Protein AF-A0A455TW40-F1 (afdb_monomer)

Mean predicted aligned error: 4.89 Å

pLDDT: mean 91.18, std 11.17, range [46.22, 98.31]

Sequence (74 aa):
MNDFTTEIVQTLVTKGDLNELFRSHLEKAINTLLRTELTAFLDYEKYDRTGFNSGNSRNGSYFRSIKSKPNMVN

Foldseek 3Di:
DPPLVVVVVVCVVVVHDVVVVVLVVVLVVVVVVVQVVVCVVQVHHVPDPVSPPSPDDDDDDDDDWDADPPGIHD

Organism: Enterococcus faecium (NCBI:txid1352)

InterPro domains:
  IPR001207 Transposase, mutator type [PF00872] (10-69)

Solvent-accessible surface area (backbone atoms only — not comparable to full-atom values): 4710 Å² total; per-residue (Å²): 129,61,70,65,60,53,50,53,53,49,34,59,76,70,70,50,66,62,66,59,55,51,46,53,52,49,40,52,51,51,56,48,51,55,51,51,52,51,28,68,73,70,73,36,57,94,90,39,73,82,42,59,91,63,86,69,73,92,81,84,85,83,90,58,78,43,85,49,88,98,49,76,36,99

Secondary structure (DSSP, 8-state):
--HHHHHHHHHHHTT--HHHHHHHHHHHHHHHHHHHHHHHHHTS-TT-GGGTTSS----------EE-SSSEE-

Structure (mmCIF, N/CA/C/O backbone):
data_AF-A0A455TW40-F1
#
_entry.id   AF-A0A455TW40-F1
#
loop_
_atom_site.group_PDB
_atom_site.id
_atom_site.type_symbol
_atom_site.label_atom_id
_atom_site.label_alt_id
_atom_site.label_comp_id
_atom_site.label_asym_id
_atom_site.label_entity_id
_atom_site.label_seq_id
_atom_site.pdbx_PDB_ins_code
_atom_site.Cartn_x
_atom_site.Cartn_y
_atom_site.Cartn_z
_atom_site.occupancy
_atom_site.B_iso_or_equiv
_atom_site.auth_seq_id
_atom_site.auth_comp_id
_atom_site.auth_asym_id
_atom_site.auth_atom_id
_atom_site.pdbx_PDB_model_num
ATOM 1 N N . MET A 1 1 ? -15.691 -16.512 6.324 1.00 46.22 1 MET A N 1
ATOM 2 C CA . MET A 1 1 ? -15.983 -15.170 6.871 1.00 46.22 1 MET A CA 1
ATOM 3 C C . MET A 1 1 ? -14.806 -14.300 6.452 1.00 46.22 1 MET A C 1
ATOM 5 O O . MET A 1 1 ? -13.693 -14.765 6.632 1.00 46.22 1 MET A O 1
ATOM 9 N N . ASN A 1 2 ? -15.020 -13.175 5.762 1.00 61.19 2 ASN A N 1
ATOM 10 C CA . ASN A 1 2 ? -13.921 -12.287 5.342 1.00 61.19 2 ASN A CA 1
ATOM 11 C C . ASN A 1 2 ? -13.150 -11.829 6.594 1.00 61.19 2 ASN A C 1
ATOM 13 O O . ASN A 1 2 ? -13.804 -11.476 7.579 1.00 61.19 2 ASN A O 1
ATOM 17 N N . ASP A 1 3 ? -11.813 -11.824 6.543 1.00 84.38 3 ASP A N 1
ATOM 18 C CA . ASP A 1 3 ? -10.930 -11.304 7.600 1.00 84.38 3 ASP A CA 1
ATOM 19 C C . ASP A 1 3 ? -11.427 -9.952 8.135 1.00 84.38 3 ASP A C 1
ATOM 21 O O . ASP A 1 3 ? -11.456 -9.734 9.342 1.00 84.38 3 ASP A O 1
ATOM 25 N N . PHE A 1 4 ? -11.970 -9.096 7.263 1.00 90.56 4 PHE A N 1
ATOM 26 C CA . PHE A 1 4 ? -12.502 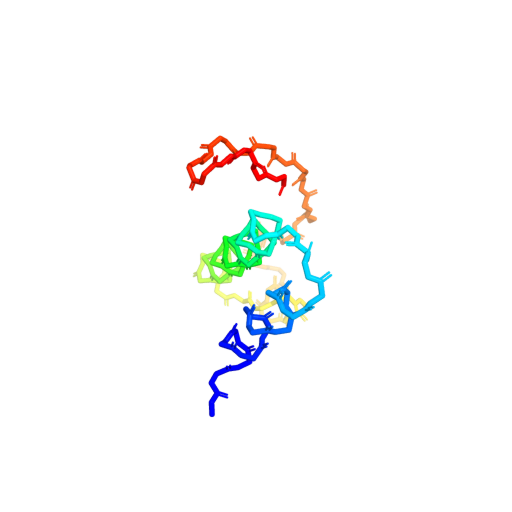-7.792 7.651 1.00 90.56 4 PHE A CA 1
ATOM 27 C C . PHE A 1 4 ? -13.691 -7.849 8.624 1.00 90.56 4 PHE A C 1
ATOM 29 O O . PHE A 1 4 ? -13.782 -7.046 9.548 1.00 90.56 4 PHE A O 1
ATOM 36 N N . THR A 1 5 ? -14.619 -8.798 8.456 1.00 93.69 5 THR A N 1
ATOM 37 C CA . THR A 1 5 ? -15.756 -8.937 9.383 1.00 93.69 5 THR A CA 1
ATOM 38 C C . THR A 1 5 ? -15.277 -9.405 10.755 1.00 93.69 5 THR A C 1
ATOM 40 O O . THR A 1 5 ? -15.768 -8.917 11.771 1.00 93.69 5 THR A O 1
ATOM 43 N N . THR A 1 6 ? -14.291 -10.305 10.788 1.00 95.19 6 THR A N 1
ATOM 44 C CA . THR A 1 6 ? -13.642 -10.742 12.030 1.00 95.19 6 THR A CA 1
ATOM 45 C C . THR A 1 6 ? -12.935 -9.578 12.719 1.00 95.19 6 THR A C 1
ATOM 47 O O . THR A 1 6 ? -13.101 -9.395 13.922 1.00 95.19 6 THR A O 1
ATOM 50 N N . GLU A 1 7 ? -12.203 -8.755 11.968 1.00 95.56 7 GLU A N 1
ATOM 51 C CA . GLU A 1 7 ? -11.526 -7.567 12.494 1.00 95.56 7 GLU A CA 1
ATOM 52 C C . GLU A 1 7 ? -12.515 -6.543 13.063 1.00 95.56 7 GLU A C 1
ATOM 54 O O . GLU A 1 7 ? -12.302 -6.063 14.172 1.00 95.56 7 GLU A O 1
ATOM 59 N N . ILE A 1 8 ? -13.642 -6.278 12.389 1.00 95.75 8 ILE A N 1
ATOM 60 C CA . ILE A 1 8 ? -14.701 -5.405 12.928 1.00 95.75 8 ILE A CA 1
ATOM 61 C C . ILE A 1 8 ? -15.214 -5.939 14.268 1.00 95.75 8 ILE A C 1
ATOM 63 O O . ILE A 1 8 ? -15.307 -5.185 15.237 1.00 95.75 8 ILE A O 1
ATOM 67 N N . VAL A 1 9 ? -15.557 -7.231 14.333 1.00 96.50 9 VAL A N 1
ATOM 68 C CA . VAL A 1 9 ? -16.060 -7.851 15.569 1.00 96.50 9 VAL A CA 1
ATOM 69 C C . VAL A 1 9 ? -15.012 -7.752 16.672 1.00 96.50 9 VAL A C 1
ATOM 71 O O . VAL A 1 9 ? -15.346 -7.372 17.792 1.00 96.50 9 VAL A O 1
ATOM 74 N N . GLN A 1 10 ? -13.746 -8.023 16.360 1.00 96.38 10 GLN A N 1
ATOM 75 C CA . GLN A 1 10 ? -12.658 -7.923 17.323 1.00 96.38 10 GLN A CA 1
ATOM 76 C C . GLN A 1 10 ? -12.494 -6.490 17.842 1.00 96.38 10 GLN A C 1
ATOM 78 O O . GLN A 1 10 ? -12.415 -6.299 19.054 1.00 96.38 10 GLN A O 1
ATOM 83 N N . THR A 1 11 ? -12.493 -5.485 16.961 1.00 96.81 11 THR A N 1
ATOM 84 C CA . THR A 1 11 ? -12.407 -4.067 17.341 1.00 96.81 11 THR A CA 1
ATOM 85 C C . THR A 1 11 ? -13.589 -3.645 18.211 1.00 96.81 11 THR A C 1
ATOM 87 O O . THR A 1 11 ? -13.403 -2.919 19.184 1.00 96.81 11 THR A O 1
ATOM 90 N N . LEU A 1 12 ? -14.800 -4.136 17.930 1.00 97.00 12 LEU A N 1
ATOM 91 C CA . LEU A 1 12 ? -15.972 -3.883 18.772 1.00 97.00 12 LEU A CA 1
ATOM 92 C C . LEU A 1 12 ? -15.831 -4.518 20.162 1.00 97.00 12 LEU A C 1
ATOM 94 O O . LEU A 1 12 ? -16.064 -3.848 21.169 1.00 97.00 12 LEU A O 1
ATOM 98 N N . VAL A 1 13 ? -15.420 -5.789 20.230 1.00 97.94 13 VAL A N 1
ATOM 99 C CA . VAL A 1 13 ? -15.237 -6.530 21.492 1.00 97.94 13 VAL A CA 1
ATOM 100 C C . VAL A 1 13 ? -14.169 -5.876 22.370 1.00 97.94 13 VAL A C 1
ATOM 102 O O . VAL A 1 13 ? -14.336 -5.796 23.587 1.00 97.94 13 VAL A O 1
ATOM 105 N N . THR A 1 14 ? -13.096 -5.358 21.771 1.00 97.50 14 THR A N 1
ATOM 106 C CA . THR A 1 14 ? -12.019 -4.666 22.494 1.00 97.50 14 THR A CA 1
ATOM 107 C C . THR A 1 14 ? -12.295 -3.184 22.750 1.00 97.50 14 THR A C 1
ATOM 109 O O . THR A 1 14 ? -11.473 -2.532 23.390 1.00 97.50 14 THR A O 1
ATOM 112 N N . LYS A 1 15 ? -13.440 -2.644 22.300 1.00 96.62 15 LYS A N 1
ATOM 113 C CA . LYS A 1 15 ? -13.763 -1.203 22.331 1.00 96.62 15 LYS A CA 1
ATOM 114 C C . LYS A 1 15 ? -12.702 -0.334 21.632 1.00 96.62 15 LYS A C 1
ATOM 116 O O . LYS A 1 15 ? -12.422 0.780 22.072 1.00 96.62 15 LYS A O 1
ATOM 121 N N . GLY A 1 16 ? -12.091 -0.858 20.572 1.00 95.38 16 GLY A N 1
ATOM 122 C CA . GLY A 1 16 ? -11.135 -0.137 19.737 1.00 95.38 16 GLY A CA 1
ATOM 123 C C . GLY A 1 16 ? -11.795 0.894 18.813 1.00 95.38 16 GLY A C 1
ATOM 124 O O . GLY A 1 16 ? -13.020 0.989 18.722 1.00 95.38 16 GLY A O 1
ATOM 125 N N . ASP A 1 17 ? -10.970 1.665 18.102 1.00 95.19 17 ASP A N 1
ATOM 126 C CA . ASP A 1 17 ? -11.438 2.705 17.181 1.00 95.19 17 ASP A CA 1
ATOM 127 C C . ASP A 1 17 ? -11.745 2.134 15.787 1.00 95.19 17 ASP A C 1
ATOM 129 O O . ASP A 1 17 ? -10.849 1.760 15.025 1.00 95.19 17 ASP A O 1
ATOM 133 N N . LEU A 1 18 ? -13.031 2.096 15.432 1.00 93.38 18 LEU A N 1
ATOM 134 C CA . LEU A 1 18 ? -13.467 1.680 14.101 1.00 93.38 18 LEU A CA 1
ATOM 135 C C . LEU A 1 18 ? -13.009 2.644 13.002 1.00 93.38 18 LEU A C 1
ATOM 137 O O . LEU A 1 18 ? -12.767 2.193 11.885 1.00 93.38 18 LEU A O 1
ATOM 141 N N . ASN A 1 19 ? -12.863 3.944 13.281 1.00 92.31 19 ASN A N 1
ATOM 142 C CA . ASN A 1 19 ? -12.402 4.892 12.266 1.00 92.31 19 ASN A CA 1
ATOM 143 C C . ASN A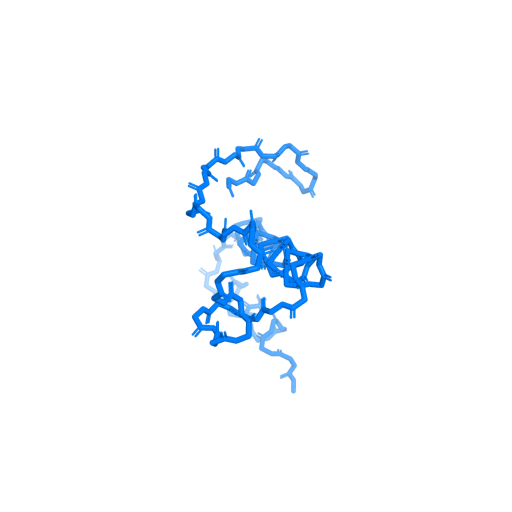 1 19 ? -10.969 4.582 11.839 1.00 92.31 19 ASN A C 1
ATOM 145 O O . ASN A 1 19 ? -10.668 4.649 10.650 1.00 92.31 19 ASN A O 1
ATOM 149 N N . GLU A 1 20 ? -10.112 4.196 12.781 1.00 92.31 20 GLU A N 1
ATOM 150 C CA . GLU A 1 20 ? -8.740 3.784 12.489 1.00 92.31 20 GLU A CA 1
ATOM 151 C C . GLU A 1 20 ? -8.695 2.464 11.703 1.00 92.31 20 GLU A C 1
ATOM 153 O O . GLU A 1 20 ? -7.939 2.337 10.734 1.00 92.31 20 GLU A O 1
ATOM 158 N N . LEU A 1 21 ? -9.571 1.508 12.037 1.00 93.50 21 LEU A N 1
ATOM 159 C CA . LEU A 1 21 ? -9.725 0.280 11.252 1.00 93.50 21 LEU A CA 1
ATOM 160 C C . LEU A 1 21 ? -10.109 0.600 9.797 1.00 93.50 21 LEU A C 1
ATOM 162 O O . LEU A 1 21 ? -9.450 0.143 8.866 1.00 93.50 21 LEU A O 1
ATOM 166 N N . PHE A 1 22 ? -11.129 1.434 9.578 1.00 91.94 22 PHE A N 1
ATOM 167 C CA . PHE A 1 22 ? -11.522 1.841 8.226 1.00 91.94 22 PHE A CA 1
ATOM 168 C C . PHE A 1 22 ? -10.424 2.634 7.509 1.00 91.94 22 PHE A C 1
ATOM 170 O O . PHE A 1 22 ? -10.181 2.394 6.326 1.00 91.94 22 PHE A O 1
ATOM 177 N N . ARG A 1 23 ? -9.745 3.558 8.202 1.00 92.69 23 ARG A N 1
ATOM 178 C CA . ARG A 1 23 ? -8.667 4.379 7.634 1.00 92.69 23 ARG A CA 1
ATOM 179 C C . ARG A 1 23 ? -7.518 3.508 7.126 1.00 92.69 23 ARG A C 1
ATOM 181 O O . ARG A 1 23 ? -7.070 3.711 6.002 1.00 92.69 23 ARG A O 1
ATOM 188 N N . SER A 1 24 ? -7.081 2.524 7.914 1.00 92.12 24 SER A N 1
ATOM 189 C CA . SER A 1 24 ? -5.985 1.616 7.544 1.00 92.12 24 SER A CA 1
ATOM 190 C C . SER A 1 24 ? -6.343 0.691 6.372 1.00 92.12 24 SER A C 1
ATOM 192 O O . SER A 1 24 ? -5.534 0.509 5.459 1.00 92.12 24 SER A O 1
ATOM 194 N N . HIS A 1 25 ? -7.572 0.164 6.324 1.00 92.75 25 HIS A N 1
ATOM 195 C CA . HIS A 1 25 ? -8.052 -0.607 5.168 1.00 92.75 25 HIS A CA 1
ATOM 196 C C . HIS A 1 25 ? -8.163 0.245 3.906 1.00 92.75 25 HIS A C 1
ATOM 198 O O . HIS A 1 25 ? -7.767 -0.204 2.829 1.00 92.75 25 HIS A O 1
ATOM 204 N N . LEU A 1 26 ? -8.648 1.4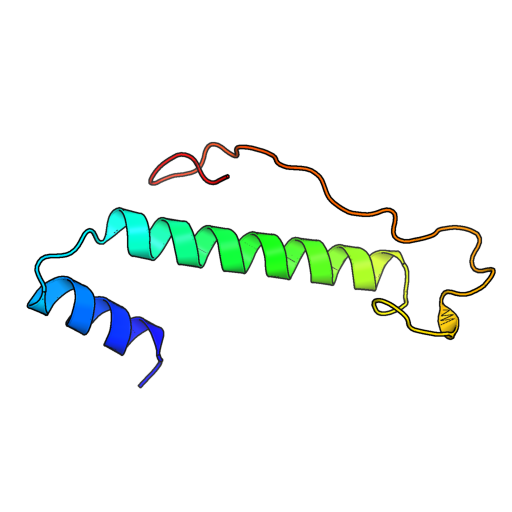82 4.033 1.00 92.25 26 LEU A N 1
ATOM 205 C CA . LEU A 1 26 ? -8.727 2.423 2.919 1.00 92.25 26 LEU A CA 1
ATOM 206 C C . LEU A 1 26 ? -7.331 2.771 2.382 1.00 92.25 26 LEU A C 1
ATOM 208 O O . LEU A 1 26 ? -7.119 2.732 1.172 1.00 92.25 26 LEU A O 1
ATOM 212 N N . GLU A 1 27 ? -6.370 3.038 3.267 1.00 93.44 27 GLU A N 1
ATOM 213 C CA . GLU A 1 27 ? -4.964 3.272 2.912 1.00 93.44 27 GLU A CA 1
ATOM 214 C C . GLU A 1 27 ? -4.378 2.080 2.143 1.00 93.44 27 GLU A C 1
ATOM 216 O O . GLU A 1 27 ? -3.813 2.236 1.057 1.00 93.44 27 GLU A O 1
ATOM 221 N N . LYS A 1 28 ? -4.579 0.861 2.657 1.00 93.94 28 LYS A N 1
ATOM 222 C CA . LYS A 1 28 ? -4.120 -0.373 2.009 1.00 93.94 28 LYS A CA 1
ATOM 223 C C . LYS A 1 28 ? -4.759 -0.571 0.634 1.00 93.94 28 LYS A C 1
ATOM 225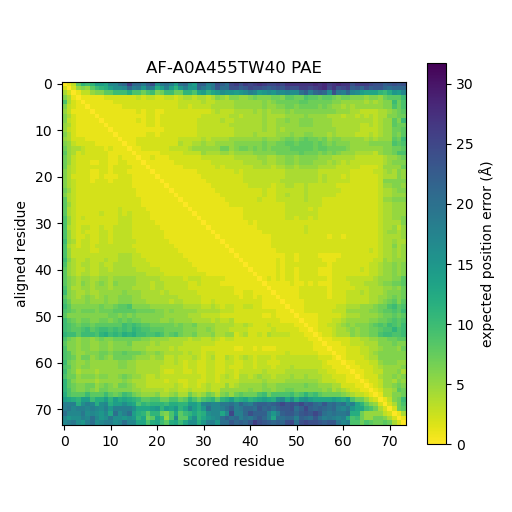 O O . LYS A 1 28 ? -4.062 -0.967 -0.305 1.00 93.94 28 LYS A O 1
ATOM 230 N N . ALA A 1 29 ? -6.056 -0.297 0.501 1.00 93.69 29 ALA A N 1
ATOM 231 C CA . ALA A 1 29 ? -6.778 -0.413 -0.762 1.00 93.69 29 ALA A CA 1
ATOM 232 C C . ALA A 1 29 ? -6.253 0.588 -1.802 1.00 93.69 29 ALA A C 1
ATOM 234 O O . ALA A 1 29 ? -5.900 0.179 -2.908 1.00 93.69 29 ALA A O 1
ATOM 235 N N . ILE A 1 30 ? -6.116 1.866 -1.434 1.00 94.69 30 ILE A N 1
ATOM 236 C CA . ILE A 1 30 ? -5.588 2.917 -2.318 1.00 94.69 30 ILE A CA 1
ATOM 237 C C . ILE A 1 30 ? -4.161 2.580 -2.761 1.00 94.69 30 ILE A C 1
ATOM 239 O O . ILE A 1 30 ? -3.875 2.577 -3.955 1.00 94.69 30 ILE A O 1
ATOM 243 N N . ASN A 1 31 ? -3.278 2.218 -1.828 1.00 96.12 31 ASN A N 1
ATOM 244 C CA . ASN A 1 31 ? -1.895 1.860 -2.154 1.00 96.12 31 ASN A CA 1
ATOM 245 C C . ASN A 1 31 ? -1.803 0.623 -3.058 1.00 96.12 31 ASN A C 1
ATOM 247 O O . ASN A 1 31 ? -0.916 0.535 -3.911 1.00 96.12 31 ASN A O 1
ATOM 251 N N . THR A 1 32 ? -2.725 -0.330 -2.899 1.00 96.88 32 THR A N 1
ATOM 252 C CA . THR A 1 32 ? -2.806 -1.501 -3.779 1.00 96.88 32 THR A CA 1
ATOM 253 C C . THR A 1 32 ? -3.219 -1.090 -5.187 1.00 96.88 32 THR A C 1
ATOM 255 O O . THR A 1 32 ? -2.522 -1.452 -6.130 1.00 96.88 32 THR A O 1
ATOM 258 N N . LEU A 1 33 ? -4.278 -0.285 -5.323 1.00 97.62 33 LEU A N 1
ATOM 259 C CA . LEU A 1 33 ? -4.749 0.212 -6.618 1.00 97.62 33 LEU A CA 1
ATOM 260 C C . LEU A 1 33 ? -3.669 1.020 -7.342 1.00 97.62 33 LEU A C 1
ATOM 262 O O . LEU A 1 33 ? -3.350 0.702 -8.481 1.00 97.62 33 LEU A O 1
ATOM 266 N N . LEU A 1 34 ? -3.026 1.975 -6.664 1.00 97.25 34 LEU A N 1
ATOM 267 C CA . LEU A 1 34 ? -1.956 2.788 -7.254 1.00 97.25 34 LEU A CA 1
ATOM 268 C C . LEU A 1 34 ? -0.772 1.934 -7.730 1.00 97.25 34 LEU A C 1
ATOM 270 O O . LEU A 1 34 ? -0.186 2.199 -8.780 1.00 97.25 34 LEU A O 1
ATOM 274 N N . ARG A 1 35 ? -0.408 0.884 -6.982 1.00 97.25 35 ARG A N 1
ATOM 275 C CA . ARG A 1 35 ? 0.650 -0.041 -7.406 1.00 97.25 35 ARG A CA 1
ATOM 276 C C . ARG A 1 35 ? 0.225 -0.869 -8.617 1.00 97.25 35 ARG A C 1
ATOM 278 O O . ARG A 1 35 ? 1.054 -1.070 -9.501 1.00 97.25 35 ARG A O 1
ATOM 285 N N . THR A 1 36 ? -1.025 -1.328 -8.653 1.00 98.25 36 THR A N 1
ATOM 286 C CA . THR A 1 36 ? -1.592 -2.064 -9.790 1.00 98.25 36 THR A CA 1
ATOM 287 C C . THR A 1 36 ? -1.650 -1.193 -11.041 1.00 98.25 36 THR A C 1
ATOM 289 O O . THR A 1 36 ? -1.212 -1.636 -12.098 1.00 98.25 36 THR A O 1
ATOM 292 N N . GLU A 1 37 ? -2.101 0.056 -10.926 1.00 98.31 37 GLU A N 1
ATOM 293 C CA . GLU A 1 37 ? -2.097 1.030 -12.023 1.00 98.31 37 GLU A CA 1
ATOM 294 C C . GLU A 1 37 ? -0.676 1.308 -12.520 1.00 98.31 37 GLU A C 1
ATOM 296 O O . GLU A 1 37 ? -0.441 1.318 -13.725 1.00 98.31 37 GLU A O 1
ATOM 301 N N . LEU A 1 38 ? 0.299 1.454 -11.613 1.00 97.81 38 LEU A N 1
ATOM 302 C CA . LEU A 1 38 ? 1.703 1.627 -11.989 1.00 97.81 38 LEU A CA 1
ATOM 303 C C . LEU A 1 38 ? 2.261 0.404 -12.733 1.00 97.81 38 LEU A C 1
ATOM 305 O O . LEU A 1 38 ? 3.008 0.579 -13.693 1.00 97.81 38 LEU A O 1
ATOM 309 N N . THR A 1 39 ? 1.920 -0.820 -12.311 1.00 97.94 39 THR A N 1
ATOM 310 C CA . THR A 1 39 ? 2.273 -2.034 -13.066 1.00 97.94 39 THR A CA 1
ATOM 311 C C . THR A 1 39 ? 1.635 -2.014 -14.446 1.00 97.94 39 THR A C 1
ATOM 313 O O . THR A 1 39 ? 2.348 -2.204 -15.422 1.00 97.94 39 THR A O 1
ATOM 316 N N . ALA A 1 40 ? 0.331 -1.753 -14.539 1.00 98.12 40 ALA A N 1
ATOM 317 C CA . ALA A 1 40 ? -0.377 -1.732 -15.815 1.00 98.12 40 ALA A CA 1
ATOM 318 C C . ALA A 1 40 ? 0.170 -0.656 -16.769 1.00 98.12 40 ALA A C 1
ATOM 320 O O . ALA A 1 40 ? 0.233 -0.877 -17.972 1.00 98.12 40 ALA A O 1
ATOM 321 N N . PHE A 1 41 ? 0.596 0.493 -16.238 1.00 97.50 41 PHE A N 1
ATOM 322 C CA . PHE A 1 41 ? 1.198 1.570 -17.021 1.00 97.50 41 PHE A CA 1
ATOM 323 C C . PHE A 1 41 ? 2.606 1.230 -17.527 1.00 97.50 41 PHE A C 1
ATOM 325 O O . PHE A 1 41 ? 2.945 1.553 -18.662 1.00 97.50 41 PHE A O 1
ATOM 332 N N . LEU A 1 42 ? 3.439 0.622 -16.679 1.00 97.25 42 LEU A N 1
ATOM 333 C CA . LEU A 1 42 ? 4.816 0.264 -17.028 1.00 97.25 42 LEU A CA 1
ATOM 334 C C . LEU A 1 42 ? 4.922 -1.054 -17.806 1.00 97.25 42 LEU A C 1
ATOM 336 O O . LEU A 1 42 ? 5.953 -1.291 -18.423 1.00 97.25 42 LEU A O 1
ATOM 340 N N . ASP A 1 43 ? 3.884 -1.888 -17.758 1.00 97.06 43 ASP A N 1
ATOM 341 C CA . ASP A 1 43 ? 3.821 -3.234 -18.340 1.00 97.06 43 ASP A CA 1
ATOM 342 C C . ASP A 1 43 ? 4.869 -4.215 -17.774 1.00 97.06 43 ASP A C 1
ATOM 344 O O . ASP A 1 43 ? 5.287 -5.173 -18.418 1.00 97.06 43 ASP A O 1
ATOM 348 N N . TYR A 1 44 ? 5.319 -3.978 -16.536 1.00 97.75 44 TYR A N 1
ATOM 349 C CA . TYR A 1 44 ? 6.198 -4.900 -15.817 1.00 97.75 44 TYR A CA 1
ATOM 350 C C . TYR A 1 44 ? 6.054 -4.789 -14.297 1.00 97.75 44 TYR A C 1
ATOM 352 O O . TYR A 1 44 ? 5.804 -3.717 -13.727 1.00 97.75 44 TYR A O 1
ATOM 360 N N . GLU A 1 45 ? 6.261 -5.909 -13.607 1.00 97.25 45 GLU A N 1
ATOM 361 C CA . GLU A 1 45 ? 6.220 -5.978 -12.146 1.00 97.25 45 GLU A CA 1
ATOM 362 C C . GLU A 1 45 ? 7.499 -5.463 -11.481 1.00 97.25 45 GLU A C 1
ATOM 364 O O . GLU A 1 45 ? 8.565 -5.349 -12.086 1.00 97.25 45 GLU A O 1
ATOM 369 N N . LYS A 1 46 ? 7.426 -5.131 -10.189 1.00 95.81 46 LYS A N 1
ATOM 370 C CA . LYS A 1 46 ? 8.623 -4.683 -9.460 1.00 95.81 46 LYS A CA 1
ATOM 371 C C . LYS A 1 46 ? 9.725 -5.753 -9.539 1.00 95.81 46 LYS A C 1
ATOM 373 O O . LYS A 1 46 ? 9.525 -6.875 -9.090 1.00 95.81 46 LYS A O 1
ATOM 378 N N . TYR A 1 47 ? 10.899 -5.349 -10.030 1.00 95.31 47 TYR A N 1
ATOM 379 C CA . TYR A 1 47 ? 12.076 -6.201 -10.269 1.00 95.31 47 TYR A CA 1
ATOM 380 C C . TYR A 1 47 ? 11.946 -7.221 -11.404 1.00 95.31 47 TYR A C 1
ATOM 382 O O . TYR A 1 47 ? 12.841 -8.051 -11.570 1.00 95.31 47 TYR A O 1
ATOM 390 N N . ASP A 1 48 ? 10.887 -7.149 -12.205 1.00 97.44 48 ASP A N 1
ATOM 391 C CA . ASP A 1 48 ? 10.805 -7.953 -13.412 1.00 97.44 48 ASP A CA 1
ATOM 392 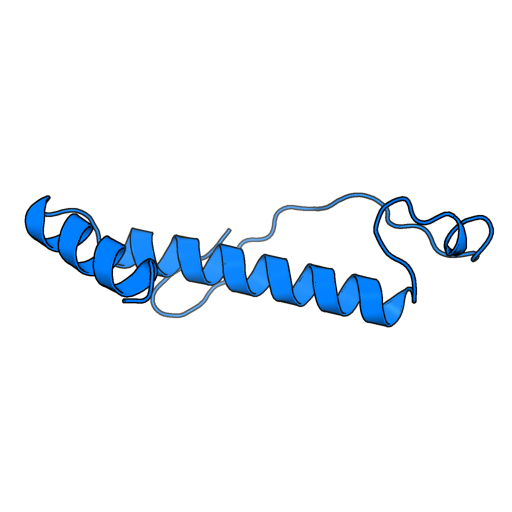C C . ASP A 1 48 ? 11.892 -7.525 -14.414 1.00 97.44 48 ASP A C 1
ATOM 394 O O . ASP A 1 48 ? 12.169 -6.337 -14.613 1.00 97.44 48 ASP A O 1
ATOM 398 N N . ARG A 1 49 ? 12.529 -8.518 -15.037 1.00 96.06 49 ARG A N 1
ATOM 399 C CA . ARG A 1 49 ? 13.576 -8.324 -16.045 1.00 96.06 49 ARG A CA 1
ATOM 400 C C . ARG A 1 49 ? 13.027 -7.696 -17.317 1.00 96.06 49 ARG A C 1
ATOM 402 O O . ARG A 1 49 ? 13.786 -7.035 -18.018 1.00 96.06 49 ARG A O 1
ATOM 409 N N . THR A 1 50 ? 11.740 -7.880 -17.604 1.00 95.81 50 THR A N 1
ATOM 410 C CA . THR A 1 50 ? 11.053 -7.235 -18.736 1.00 95.81 50 THR A CA 1
ATOM 411 C C . THR A 1 50 ? 11.137 -5.707 -18.666 1.00 95.81 50 THR A C 1
ATOM 413 O O . THR A 1 50 ? 11.209 -5.051 -19.699 1.00 95.81 50 THR A O 1
ATOM 416 N N . GLY A 1 51 ? 11.239 -5.137 -17.460 1.00 95.25 51 GLY A N 1
ATOM 417 C CA . GLY A 1 51 ? 11.417 -3.700 -17.257 1.00 95.25 51 GLY A CA 1
ATOM 418 C C . GLY A 1 51 ? 12.832 -3.177 -17.520 1.00 95.25 51 GLY A C 1
ATOM 419 O O . GLY A 1 51 ? 13.039 -1.960 -17.521 1.00 95.25 51 GLY A O 1
ATOM 420 N N . PHE A 1 52 ? 13.828 -4.043 -17.731 1.00 95.00 52 PHE A N 1
ATOM 421 C CA . PHE A 1 52 ? 15.212 -3.612 -17.932 1.00 95.00 52 PHE A CA 1
ATOM 422 C C . PHE A 1 52 ? 15.365 -2.980 -19.315 1.00 95.00 52 PHE A C 1
ATOM 424 O O . PHE A 1 52 ? 14.915 -3.532 -20.313 1.00 95.00 52 PHE A O 1
ATOM 431 N N . ASN A 1 53 ? 16.035 -1.826 -19.381 1.00 94.38 53 ASN A N 1
ATOM 432 C CA . ASN A 1 53 ? 16.200 -1.046 -20.615 1.00 94.38 53 ASN A CA 1
ATOM 433 C C . ASN A 1 53 ? 14.872 -0.625 -21.287 1.00 94.38 53 ASN A C 1
ATOM 435 O O . ASN A 1 53 ? 14.871 -0.276 -22.463 1.00 94.38 53 ASN A O 1
ATOM 439 N N . SER A 1 54 ? 13.760 -0.595 -20.542 1.00 94.56 54 SER A N 1
ATOM 440 C CA . SER A 1 54 ? 12.443 -0.138 -21.026 1.00 94.56 54 SER A CA 1
ATOM 441 C C . SER A 1 54 ? 12.348 1.382 -21.238 1.00 94.56 54 SER A C 1
ATOM 443 O O . SER A 1 54 ? 11.371 1.877 -21.790 1.00 94.56 54 SER A O 1
ATOM 445 N N . GLY A 1 55 ? 13.345 2.145 -20.776 1.00 95.81 55 GLY A N 1
ATOM 446 C CA . GLY A 1 55 ? 13.368 3.610 -20.842 1.00 95.81 55 GLY A CA 1
ATOM 447 C C . GLY A 1 55 ? 12.608 4.315 -19.712 1.00 95.81 55 GLY A C 1
ATOM 448 O O . GLY A 1 55 ? 12.803 5.514 -19.527 1.00 95.81 55 GLY A O 1
ATOM 449 N N . ASN A 1 56 ? 11.805 3.598 -18.915 1.00 95.50 56 ASN A N 1
ATOM 450 C CA . ASN A 1 56 ? 11.115 4.159 -17.753 1.00 95.50 56 ASN A CA 1
ATOM 451 C C . ASN A 1 56 ? 11.167 3.207 -16.551 1.00 95.50 56 ASN A C 1
ATOM 453 O O . ASN A 1 56 ? 10.657 2.087 -16.599 1.00 95.50 56 ASN A O 1
ATOM 457 N N . SER A 1 57 ? 11.768 3.668 -15.455 1.00 95.19 57 SER A N 1
ATOM 458 C CA . SER A 1 57 ? 12.051 2.853 -14.271 1.00 95.19 57 SER A CA 1
ATOM 459 C C . SER A 1 57 ? 11.187 3.258 -13.083 1.00 95.19 57 SER A C 1
ATOM 461 O O . SER A 1 57 ? 11.008 4.442 -12.797 1.00 95.19 57 SER A O 1
ATOM 463 N N . ARG A 1 58 ? 10.725 2.270 -12.309 1.00 96.19 58 ARG A N 1
ATOM 464 C CA . ARG A 1 58 ? 10.137 2.518 -10.982 1.00 96.19 58 ARG A CA 1
ATOM 465 C C . ARG A 1 58 ? 11.161 3.220 -10.084 1.00 96.19 58 ARG A C 1
ATOM 467 O O . ARG A 1 58 ? 12.216 2.655 -9.810 1.00 96.19 58 ARG A O 1
ATOM 474 N N . ASN A 1 59 ? 10.830 4.412 -9.588 1.00 95.50 59 ASN A N 1
ATOM 475 C CA . ASN A 1 59 ? 11.774 5.284 -8.880 1.00 95.50 59 ASN A CA 1
ATOM 476 C C . ASN A 1 59 ? 11.325 5.626 -7.446 1.00 95.50 59 ASN A C 1
ATOM 478 O O . ASN A 1 59 ? 11.211 6.788 -7.062 1.00 95.50 59 ASN A O 1
ATOM 482 N N . GLY A 1 60 ? 11.037 4.593 -6.654 1.00 94.94 60 GLY A N 1
ATOM 483 C CA . GLY A 1 60 ? 10.668 4.747 -5.245 1.00 94.94 60 GLY A CA 1
ATOM 484 C C . GLY A 1 60 ? 9.213 5.162 -5.014 1.00 94.94 60 GLY A C 1
ATOM 485 O O . GLY A 1 60 ? 8.320 4.828 -5.792 1.00 94.94 60 GLY A O 1
ATOM 486 N N . SER A 1 61 ? 8.978 5.832 -3.888 1.00 95.31 61 SER A N 1
ATOM 487 C CA . SER A 1 61 ? 7.664 6.258 -3.400 1.00 95.31 61 SER A CA 1
ATOM 488 C C . SER A 1 61 ? 7.783 7.585 -2.652 1.00 95.31 61 SER A C 1
ATOM 490 O O . SER A 1 61 ? 8.870 7.955 -2.213 1.00 95.31 61 SER A O 1
ATOM 492 N N . TYR A 1 62 ? 6.663 8.276 -2.459 1.00 95.31 62 TYR A N 1
ATOM 493 C CA . TYR A 1 62 ? 6.588 9.492 -1.652 1.00 95.31 62 TYR A CA 1
ATOM 494 C C . TYR A 1 62 ? 5.342 9.459 -0.762 1.00 95.31 62 TYR A C 1
ATOM 496 O O . TYR A 1 62 ? 4.359 8.802 -1.099 1.00 95.31 62 TYR A O 1
ATOM 504 N N . PHE A 1 63 ? 5.391 10.166 0.365 1.00 95.25 63 PHE A N 1
ATOM 505 C CA . PHE A 1 63 ? 4.259 10.278 1.286 1.00 95.25 63 PHE A CA 1
ATOM 506 C C . PHE A 1 63 ? 3.289 11.369 0.832 1.00 95.25 63 PHE A C 1
ATOM 508 O O . PHE A 1 63 ? 3.718 12.450 0.413 1.00 95.25 63 PHE A O 1
ATOM 515 N N . ARG A 1 64 ? 1.982 11.110 0.943 1.00 91.94 64 ARG A N 1
ATOM 516 C CA . ARG A 1 64 ? 0.940 12.079 0.593 1.00 91.94 64 ARG A CA 1
ATOM 517 C C . ARG A 1 64 ? -0.284 11.898 1.475 1.00 91.94 64 ARG A C 1
ATOM 519 O O . ARG A 1 64 ? -1.030 10.946 1.309 1.00 91.94 64 ARG A O 1
ATOM 526 N N . SER A 1 65 ? -0.608 12.932 2.243 1.00 92.06 65 SER A N 1
ATOM 527 C CA . SER A 1 65 ? -1.902 12.995 2.914 1.00 92.06 65 SER A CA 1
ATOM 528 C C . SER A 1 65 ? -3.041 13.283 1.927 1.00 92.06 65 SER A C 1
ATOM 530 O O . SER A 1 65 ? -3.037 14.291 1.214 1.00 92.06 65 SER A O 1
ATOM 532 N N . ILE A 1 66 ? -4.051 12.419 1.919 1.00 88.62 66 ILE A N 1
ATOM 533 C CA . ILE A 1 66 ? -5.275 12.514 1.126 1.00 88.62 66 ILE A CA 1
ATOM 534 C C . ILE A 1 66 ? -6.443 12.805 2.067 1.00 88.62 66 ILE A C 1
ATOM 536 O O . ILE A 1 66 ? -6.688 12.090 3.037 1.00 88.62 66 ILE A O 1
AT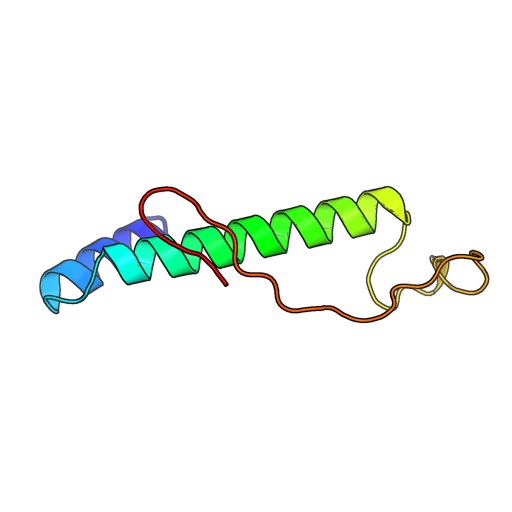OM 540 N N . LYS A 1 67 ? -7.211 13.856 1.775 1.00 88.75 67 LYS A N 1
ATOM 541 C CA . LYS A 1 67 ? -8.466 14.127 2.485 1.00 88.75 67 LYS A CA 1
ATOM 542 C C . LYS A 1 67 ? -9.567 13.254 1.892 1.00 88.75 67 LYS A C 1
ATOM 544 O O . LYS A 1 67 ? -9.969 13.470 0.753 1.00 88.75 67 LYS A O 1
ATOM 549 N N . SER A 1 68 ? -10.062 12.297 2.670 1.00 82.00 68 SER A N 1
ATOM 550 C CA . SER A 1 68 ? -11.211 11.463 2.315 1.00 82.00 68 SER A CA 1
ATOM 551 C C . SER A 1 68 ? -12.276 11.551 3.412 1.00 82.00 68 SER A C 1
ATOM 553 O O . SER A 1 68 ? -12.040 12.126 4.474 1.00 82.00 68 SER A O 1
ATOM 555 N N . LYS A 1 69 ? -13.468 11.005 3.174 1.00 77.31 69 LYS A N 1
ATOM 556 C CA . LYS A 1 69 ? -14.367 10.651 4.279 1.00 77.31 69 LYS A CA 1
ATOM 557 C C . LYS A 1 69 ? -14.091 9.191 4.649 1.00 77.31 69 LYS A C 1
ATOM 559 O O . LYS A 1 69 ? -13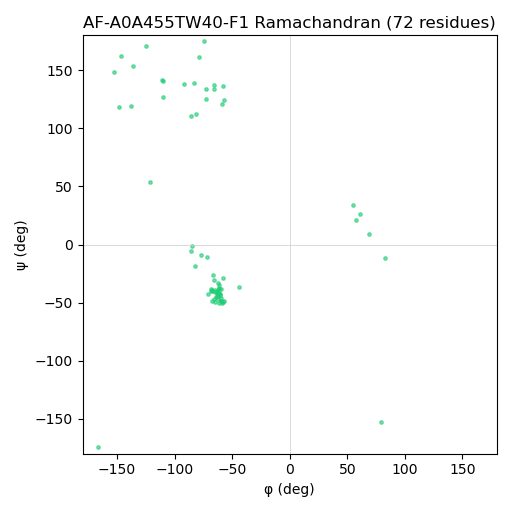.958 8.389 3.727 1.00 77.31 69 L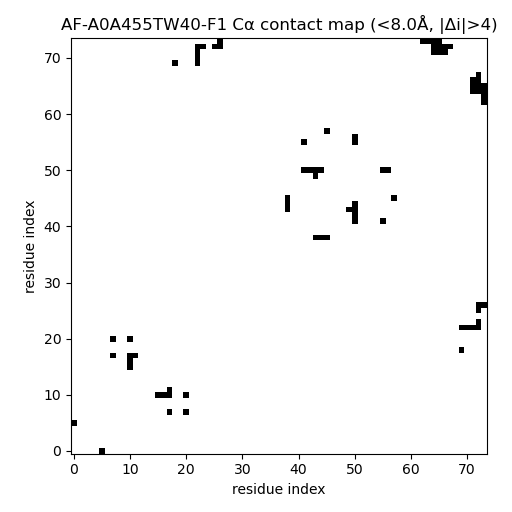YS A O 1
ATOM 564 N N . PRO A 1 70 ? -14.034 8.827 5.942 1.00 59.53 70 PRO A N 1
ATOM 565 C CA . PRO A 1 70 ? -14.413 9.617 7.118 1.00 59.53 70 PRO A CA 1
ATOM 566 C C . PRO A 1 70 ? -13.335 10.565 7.687 1.00 59.53 70 PRO A C 1
ATOM 568 O O . PRO A 1 70 ? -13.693 11.314 8.584 1.00 59.53 70 PRO A O 1
ATOM 571 N N . ASN A 1 71 ? -12.080 10.579 7.191 1.00 62.91 71 ASN A N 1
ATOM 572 C CA . ASN A 1 71 ? -10.974 11.455 7.653 1.00 62.91 71 ASN A CA 1
ATOM 573 C C . ASN A 1 71 ? -9.751 11.488 6.679 1.00 62.91 71 ASN A C 1
ATOM 575 O O . ASN A 1 71 ? -9.783 10.921 5.582 1.00 62.91 71 ASN A O 1
ATOM 579 N N . MET A 1 72 ? -8.651 12.157 7.076 1.00 60.81 72 MET A N 1
ATOM 580 C CA . MET A 1 72 ? -7.356 12.156 6.362 1.00 60.81 72 MET A CA 1
ATOM 581 C C . MET A 1 72 ? -6.689 10.767 6.366 1.00 60.81 72 MET A C 1
ATOM 583 O O . MET A 1 72 ? -6.600 10.122 7.407 1.00 60.81 72 MET A O 1
ATOM 587 N N . VAL A 1 73 ? -6.199 10.334 5.205 1.00 66.62 73 VAL A N 1
ATOM 588 C CA . VAL A 1 73 ? -5.389 9.122 4.983 1.00 66.62 73 VAL A CA 1
ATOM 589 C C . VAL A 1 73 ? -3.972 9.580 4.625 1.00 66.62 73 VAL A C 1
ATOM 591 O O . VAL A 1 73 ? -3.852 10.604 3.956 1.00 66.62 73 VAL A O 1
ATOM 594 N N . ASN A 1 74 ? -2.920 8.905 5.092 1.00 54.91 74 ASN A N 1
ATOM 595 C CA . ASN A 1 74 ? -1.519 9.274 4.819 1.00 54.91 74 ASN A CA 1
ATOM 596 C C . ASN A 1 74 ? -0.875 8.408 3.737 1.00 54.91 74 ASN A C 1
ATOM 598 O O . ASN A 1 74 ? -1.408 7.306 3.49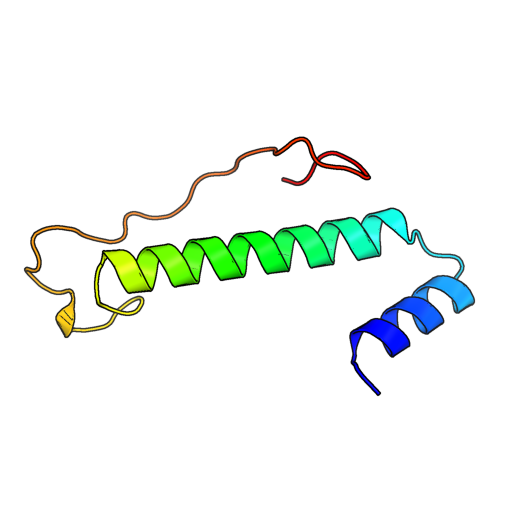2 1.00 54.91 74 ASN A O 1
#

Radius of gyration: 17.01 Å; Cα contacts (8 Å, |Δi|>4): 40; chains: 1; bounding box: 32×29×44 Å